Protein AF-A0A7W0P9V5-F1 (afdb_monomer)

Radius of gyration: 18.58 Å; Cα contacts (8 Å, |Δi|>4): 378; chains: 1; bounding box: 34×61×62 Å

Nearest PDB structures (foldseek):
  2wwp-assembly2_B  TM=2.820E-01  e=1.906E+00  Homo sapiens
  1l6m-assembly2_B  TM=2.363E-01  e=1.642E+00  Homo sapiens
  1s9c-assembly1_B  TM=2.152E-01  e=3.822E+00  Homo sapiens

Mean predicted aligned error: 10.13 Å

Foldseek 3Di:
DDDDDDDDDPPPPPAFWKKWKKFWDQDPNFIKIKTKIKTQDPVRWIWMWMWIDGPVVRDTDIWIWGDWDFADDDDDDDPFPGWIWTWTGQDVDGQKIWTKIKGAQDDDDPGFAIWMWDIDTHHDPDDSVQWHDDPQFIAGPVDRVDGPTGIDGGPDMGMDGGD

Sequence (163 aa):
MTVAGLMASVATGASNPFAGGHGNLISGGELRTFSFNTVRHADGTVSGHVQVKNRALGVHAHIEVDCLKFGGGQSSHSWRDNHEVVEPGTHRTPGRISVFGVEDNGEGKGSSADRITTIPDYAPPKSCNEFTFVGDTLRQLANPSVVVRALTPITAGNIQVRP

pLDDT: mean 73.45, std 19.52, range [19.34, 94.81]

Structure (mmCIF, N/CA/C/O backbone):
data_AF-A0A7W0P9V5-F1
#
_entry.id   AF-A0A7W0P9V5-F1
#
loop_
_atom_site.group_PDB
_atom_site.id
_atom_site.type_symbol
_atom_site.label_atom_id
_atom_site.label_alt_id
_atom_site.label_comp_id
_atom_site.label_asym_id
_atom_site.label_entity_id
_atom_site.label_seq_id
_atom_site.pdbx_PDB_ins_code
_atom_site.Cartn_x
_atom_site.Cartn_y
_atom_site.Cartn_z
_atom_site.occupancy
_atom_site.B_iso_or_equiv
_atom_site.auth_seq_id
_atom_site.auth_comp_id
_atom_site.auth_asym_id
_atom_site.auth_atom_id
_atom_site.pdbx_PDB_model_num
ATOM 1 N N . MET A 1 1 ? 13.574 41.256 44.100 1.00 40.12 1 MET A N 1
ATOM 2 C CA . MET A 1 1 ? 13.590 39.800 43.849 1.00 40.12 1 MET A CA 1
ATOM 3 C C . MET A 1 1 ? 12.659 39.540 42.682 1.00 40.12 1 MET A C 1
ATOM 5 O O . MET A 1 1 ? 11.456 39.670 42.853 1.00 40.12 1 MET A O 1
ATOM 9 N N . THR A 1 2 ? 13.202 39.278 41.497 1.00 41.56 2 THR A N 1
ATOM 10 C CA . THR A 1 2 ? 12.412 39.079 40.275 1.00 41.56 2 THR A CA 1
ATOM 11 C C . THR A 1 2 ? 12.692 37.662 39.797 1.00 41.56 2 THR A C 1
ATOM 13 O O . THR A 1 2 ? 13.820 37.353 39.423 1.00 41.56 2 THR A O 1
ATOM 16 N N . VAL A 1 3 ? 11.700 36.780 39.904 1.00 44.97 3 VAL A N 1
ATOM 17 C CA . VAL A 1 3 ? 11.798 35.389 39.450 1.00 44.97 3 VAL A CA 1
ATOM 18 C C . VAL A 1 3 ? 11.452 35.373 37.963 1.00 44.97 3 VAL A C 1
ATOM 20 O O . VAL A 1 3 ? 10.306 35.612 37.593 1.00 44.97 3 VAL A O 1
ATOM 23 N N . ALA A 1 4 ? 12.449 35.146 37.108 1.00 49.56 4 ALA A N 1
ATOM 24 C CA . ALA A 1 4 ? 12.247 34.921 35.681 1.00 49.56 4 ALA A CA 1
ATOM 25 C C . ALA A 1 4 ? 11.817 33.460 35.465 1.00 49.56 4 ALA A C 1
ATOM 27 O O . ALA A 1 4 ? 12.585 32.537 35.732 1.00 49.56 4 ALA A O 1
ATOM 28 N N . GLY A 1 5 ? 10.574 33.251 35.027 1.00 49.62 5 GLY A N 1
ATOM 29 C CA . GLY A 1 5 ? 10.057 31.932 34.664 1.00 49.62 5 GLY A CA 1
ATOM 30 C C . GLY A 1 5 ? 10.647 31.460 33.336 1.00 49.62 5 GLY A C 1
ATOM 31 O O . GLY A 1 5 ? 10.519 32.148 32.324 1.00 49.62 5 GLY A O 1
ATOM 32 N N . LEU A 1 6 ? 11.285 30.288 33.335 1.00 51.75 6 LEU A N 1
ATOM 33 C CA . LEU A 1 6 ? 11.661 29.596 32.106 1.00 51.75 6 LEU A CA 1
ATOM 34 C C . LEU A 1 6 ? 10.389 29.097 31.409 1.00 51.75 6 LEU A C 1
ATOM 36 O O . LEU A 1 6 ? 9.708 28.205 31.910 1.00 51.75 6 LEU A O 1
ATOM 40 N N . MET A 1 7 ? 10.090 29.652 30.236 1.00 49.09 7 MET A N 1
ATOM 41 C CA . MET A 1 7 ? 9.136 29.062 29.300 1.00 49.09 7 MET A CA 1
ATOM 42 C C . MET A 1 7 ? 9.801 27.838 28.660 1.00 49.09 7 MET A C 1
ATOM 44 O O . MET A 1 7 ? 10.734 27.975 27.870 1.00 49.09 7 MET A O 1
ATOM 48 N N . ALA A 1 8 ? 9.355 26.637 29.025 1.00 49.28 8 ALA A N 1
ATOM 49 C CA . ALA A 1 8 ? 9.748 25.414 28.338 1.00 49.28 8 ALA A CA 1
ATOM 50 C C . ALA A 1 8 ? 9.006 25.337 26.996 1.00 49.28 8 ALA A C 1
ATOM 52 O O . ALA A 1 8 ? 7.819 25.017 26.946 1.00 49.28 8 ALA A O 1
ATOM 53 N N . SER A 1 9 ? 9.700 25.646 25.902 1.00 50.91 9 SER A N 1
ATOM 54 C CA . SER A 1 9 ? 9.207 25.382 24.551 1.00 50.91 9 SER A CA 1
ATOM 55 C C . SER A 1 9 ? 9.169 23.870 24.331 1.00 50.91 9 SER A C 1
ATOM 57 O O . SER A 1 9 ? 10.213 23.231 24.205 1.00 50.91 9 SER A O 1
ATOM 59 N N . VAL A 1 10 ? 7.974 23.279 24.294 1.00 47.19 10 VAL A N 1
ATOM 60 C CA . VAL A 1 10 ? 7.793 21.903 23.819 1.00 47.19 10 VAL A CA 1
ATOM 61 C C . VAL A 1 10 ? 8.131 21.865 22.330 1.00 47.19 10 VAL A C 1
ATOM 63 O O . VAL A 1 10 ? 7.364 22.322 21.488 1.00 47.19 10 VAL A O 1
ATOM 66 N N . ALA A 1 11 ? 9.320 21.368 21.995 1.00 45.19 11 ALA A N 1
ATOM 67 C CA . ALA A 1 11 ? 9.672 21.077 20.615 1.00 45.19 11 ALA A CA 1
ATOM 68 C C . ALA A 1 11 ? 8.754 19.951 20.121 1.00 45.19 11 ALA A C 1
ATOM 70 O O . ALA A 1 11 ? 8.879 18.802 20.542 1.00 45.19 11 ALA A O 1
ATOM 71 N N . THR A 1 12 ? 7.816 20.273 19.234 1.00 46.53 12 THR A N 1
ATOM 72 C CA . THR A 1 12 ? 7.144 19.270 18.409 1.00 46.53 12 THR A CA 1
ATOM 73 C C . THR A 1 12 ? 8.200 18.696 17.473 1.00 46.53 12 THR A C 1
ATOM 75 O O . THR A 1 12 ? 8.533 19.313 16.462 1.00 46.53 12 THR A O 1
ATOM 78 N N . GLY A 1 13 ? 8.796 17.559 17.836 1.00 45.56 13 GLY A N 1
ATOM 79 C CA . GLY A 1 13 ? 9.653 16.816 16.920 1.00 45.56 13 GLY A CA 1
ATOM 80 C C . GLY A 1 13 ? 8.825 16.456 15.692 1.00 45.56 13 GLY A C 1
ATOM 81 O O . GLY A 1 13 ? 7.895 15.660 15.803 1.00 45.56 13 GLY A O 1
ATOM 82 N N . ALA A 1 14 ? 9.108 17.085 14.551 1.00 59.06 14 ALA A N 1
ATOM 83 C CA . ALA A 1 14 ? 8.492 16.705 13.290 1.00 59.06 14 ALA A CA 1
ATOM 84 C C . ALA A 1 14 ? 8.899 15.255 13.004 1.00 59.06 14 ALA A C 1
ATOM 86 O O . ALA A 1 14 ? 10.075 14.964 12.789 1.00 59.06 14 ALA A O 1
ATOM 87 N N . SER A 1 15 ? 7.942 14.335 13.093 1.00 74.81 15 SER A N 1
ATOM 88 C CA . SER A 1 15 ? 8.155 12.950 12.695 1.00 74.81 15 SER A CA 1
ATOM 89 C C . SER A 1 15 ? 8.196 12.876 11.176 1.00 74.81 15 SER A C 1
ATOM 91 O O . SER A 1 15 ? 7.371 13.498 10.509 1.00 74.81 15 SER A O 1
ATOM 93 N N . ASN A 1 16 ? 9.138 12.101 10.646 1.00 85.94 16 ASN A N 1
ATOM 94 C CA . ASN A 1 16 ? 9.211 11.792 9.224 1.00 85.94 16 ASN A CA 1
ATOM 95 C C . ASN A 1 16 ? 7.877 11.222 8.710 1.00 85.94 16 ASN A C 1
ATOM 97 O O . ASN A 1 16 ? 7.253 10.439 9.439 1.00 85.94 16 ASN A O 1
ATOM 101 N N . PRO A 1 17 ? 7.466 11.551 7.470 1.00 88.12 17 PRO A N 1
ATOM 102 C CA . PRO A 1 17 ? 6.290 10.945 6.873 1.00 88.12 17 PRO A CA 1
ATOM 103 C C . PRO A 1 17 ? 6.430 9.423 6.834 1.00 88.12 17 PRO A C 1
ATOM 105 O O . PRO A 1 17 ? 7.484 8.892 6.476 1.00 88.12 17 PRO A O 1
ATOM 108 N N . PHE A 1 18 ? 5.371 8.722 7.207 1.00 87.25 18 PHE A N 1
ATOM 109 C CA . PHE A 1 18 ? 5.364 7.282 7.417 1.00 87.25 18 PHE A CA 1
ATOM 110 C C . PHE A 1 18 ? 4.029 6.681 6.994 1.00 87.25 18 PHE A C 1
ATOM 112 O O . PHE A 1 18 ? 2.968 7.285 7.179 1.00 87.25 18 PHE A O 1
ATOM 119 N N . ALA A 1 19 ? 4.082 5.445 6.520 1.00 88.06 19 ALA A N 1
ATOM 120 C CA . ALA A 1 19 ? 2.918 4.593 6.459 1.00 88.06 19 ALA A CA 1
ATOM 121 C C . ALA A 1 19 ? 3.287 3.157 6.823 1.00 88.06 19 ALA A C 1
ATOM 123 O O . ALA A 1 19 ? 4.365 2.652 6.522 1.00 88.06 19 ALA A O 1
ATOM 124 N N . GLY A 1 20 ? 2.394 2.472 7.515 1.00 90.25 20 GLY A N 1
ATOM 125 C CA . GLY A 1 20 ? 2.658 1.103 7.911 1.00 90.25 20 GLY A CA 1
ATOM 126 C C . GLY A 1 20 ? 1.446 0.451 8.519 1.00 90.25 20 GLY A C 1
ATOM 127 O O . GLY A 1 20 ? 0.514 1.107 8.976 1.00 90.25 20 GLY A O 1
ATOM 128 N N . GLY A 1 21 ? 1.453 -0.869 8.525 1.00 91.44 21 GLY A N 1
ATOM 129 C CA . GLY A 1 21 ? 0.315 -1.617 9.008 1.00 91.44 21 GLY A CA 1
ATOM 130 C C . GLY A 1 21 ? 0.389 -3.077 8.647 1.00 91.44 21 GLY A C 1
ATOM 131 O O . GLY A 1 21 ? 1.339 -3.567 8.034 1.00 91.44 21 GLY A O 1
ATOM 132 N N . HIS A 1 22 ? -0.652 -3.784 9.034 1.00 94.81 22 HIS A N 1
ATOM 133 C CA . HIS A 1 22 ? -0.838 -5.172 8.676 1.00 94.81 22 HIS A CA 1
ATOM 134 C C . HIS A 1 22 ? -2.319 -5.459 8.551 1.00 94.81 22 HIS A C 1
ATOM 136 O O . HIS A 1 22 ? -3.147 -4.806 9.183 1.00 94.81 22 HIS A O 1
ATOM 142 N N . GLY A 1 23 ? -2.657 -6.465 7.759 1.00 93.81 23 GLY A N 1
ATOM 143 C CA . GLY A 1 23 ? -4.043 -6.856 7.661 1.00 93.81 23 GLY A CA 1
ATOM 144 C C . GLY A 1 23 ? -4.302 -8.129 6.893 1.00 93.81 23 GLY A C 1
ATOM 145 O O . GLY A 1 23 ? -3.432 -8.719 6.244 1.00 93.81 23 GLY A O 1
ATOM 146 N N . ASN A 1 24 ? -5.558 -8.529 6.995 1.00 94.62 24 ASN A N 1
ATOM 147 C CA . ASN A 1 24 ? -6.155 -9.661 6.323 1.00 94.62 24 ASN A CA 1
ATOM 148 C C . ASN A 1 24 ? -7.079 -9.129 5.232 1.00 94.62 24 ASN A C 1
ATOM 150 O O . ASN A 1 24 ? -7.904 -8.264 5.502 1.00 94.62 24 ASN A O 1
ATOM 154 N N . LEU A 1 25 ? -6.997 -9.676 4.025 1.00 90.56 25 LEU A N 1
ATOM 155 C CA . LEU A 1 25 ? -7.998 -9.450 2.9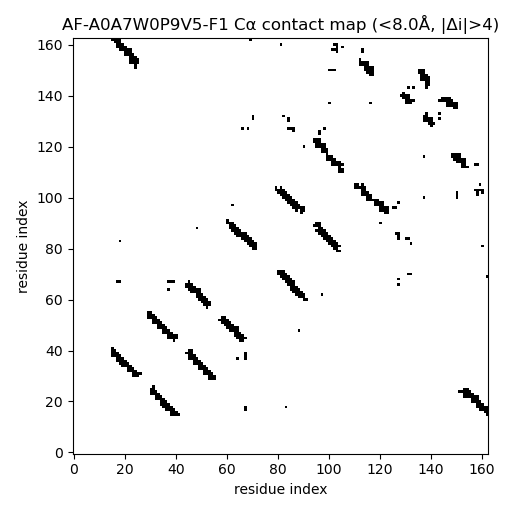88 1.00 90.56 25 LEU A CA 1
ATOM 156 C C . LEU A 1 25 ? -8.517 -10.785 2.457 1.00 90.56 25 LEU A C 1
ATOM 158 O O . LEU A 1 25 ? -7.762 -11.754 2.336 1.00 90.56 25 LEU A O 1
ATOM 162 N N . ILE A 1 26 ? -9.798 -10.817 2.101 1.00 89.12 26 ILE A N 1
ATOM 163 C CA . ILE A 1 26 ? -10.390 -11.920 1.346 1.00 89.12 26 ILE A CA 1
ATOM 164 C C . ILE A 1 26 ? -10.422 -11.514 -0.119 1.00 89.12 26 ILE A C 1
ATOM 166 O O . ILE A 1 26 ? -10.993 -10.488 -0.479 1.00 89.12 26 ILE A O 1
ATOM 170 N N . SER A 1 27 ? -9.807 -12.310 -0.988 1.00 83.81 27 SER A N 1
ATOM 171 C CA . SER A 1 27 ? -9.819 -12.030 -2.421 1.00 83.81 27 SER A CA 1
ATOM 172 C C . SER A 1 27 ? -9.883 -13.321 -3.221 1.00 83.81 27 SER A C 1
ATOM 174 O O . SER A 1 27 ? -9.052 -14.213 -3.057 1.00 83.81 27 SER A O 1
ATOM 176 N N . GLY A 1 28 ? -10.904 -13.423 -4.077 1.00 82.88 28 GLY A N 1
ATOM 177 C CA . GLY A 1 28 ? -11.249 -14.674 -4.757 1.00 82.88 28 GLY A CA 1
ATOM 178 C C . GLY A 1 28 ? -11.698 -15.779 -3.794 1.00 82.88 28 GLY A C 1
ATOM 179 O O . GLY A 1 28 ? -11.448 -16.941 -4.071 1.00 82.88 28 GLY A O 1
ATOM 180 N N . GLY A 1 29 ? -12.289 -15.417 -2.648 1.00 85.75 29 GLY A N 1
ATOM 181 C CA . GLY A 1 29 ? -12.684 -16.359 -1.591 1.00 85.75 29 GLY A CA 1
ATOM 182 C C . GLY A 1 29 ? -11.556 -16.768 -0.637 1.00 85.75 29 GLY A C 1
ATOM 183 O O . GLY A 1 29 ? -11.820 -17.428 0.359 1.00 85.75 29 GLY A O 1
ATOM 184 N N . GLU A 1 30 ? -10.322 -16.330 -0.892 1.00 88.06 30 GLU A N 1
ATOM 185 C CA . GLU A 1 30 ? -9.139 -16.811 -0.179 1.00 88.06 30 GLU A CA 1
ATOM 186 C C . GLU A 1 30 ? -8.518 -15.751 0.731 1.00 88.06 30 GLU A C 1
ATOM 188 O O . GLU A 1 30 ? -8.412 -14.575 0.364 1.00 88.06 30 GLU A O 1
ATOM 193 N N . LEU A 1 31 ? -8.048 -16.191 1.903 1.00 89.62 31 LEU A N 1
ATOM 194 C CA . LEU A 1 31 ? -7.378 -15.338 2.881 1.00 89.62 31 LEU A CA 1
ATOM 195 C C . LEU A 1 31 ? -5.954 -14.993 2.440 1.00 89.62 31 LEU A C 1
ATOM 197 O O . LEU A 1 31 ? -5.087 -15.861 2.284 1.00 89.62 31 LEU A O 1
ATOM 201 N N . ARG A 1 32 ? -5.674 -13.694 2.366 1.00 90.56 32 ARG A N 1
ATOM 202 C CA . ARG A 1 32 ? -4.330 -13.147 2.177 1.00 90.56 32 ARG A CA 1
ATOM 203 C C . ARG A 1 32 ? -3.983 -12.247 3.344 1.00 90.56 32 ARG A C 1
ATOM 205 O O . ARG A 1 32 ? -4.829 -11.520 3.848 1.00 90.56 32 ARG A O 1
ATOM 212 N N . THR A 1 33 ? -2.732 -12.317 3.771 1.00 93.38 33 THR A N 1
ATOM 213 C CA . THR A 1 33 ? -2.200 -11.465 4.839 1.00 93.38 33 THR A CA 1
ATOM 214 C C . THR A 1 33 ? -1.101 -10.597 4.272 1.00 93.38 33 THR A C 1
ATOM 216 O O . THR A 1 33 ? -0.273 -11.102 3.506 1.00 93.38 33 THR A O 1
ATOM 219 N N . PHE A 1 34 ? -1.051 -9.345 4.692 1.00 91.62 34 PHE A N 1
ATOM 220 C CA . PHE A 1 34 ? 0.039 -8.441 4.371 1.00 91.62 34 PHE A CA 1
ATOM 221 C C . PHE A 1 34 ? 0.535 -7.723 5.625 1.00 91.62 34 PHE A C 1
ATOM 223 O O . PHE A 1 34 ? -0.186 -7.601 6.615 1.00 91.62 34 PHE A O 1
ATOM 230 N N . SER A 1 35 ? 1.770 -7.247 5.566 1.00 93.62 35 SER A N 1
ATOM 231 C CA . SER A 1 35 ? 2.328 -6.303 6.532 1.00 93.62 35 SER A CA 1
ATOM 232 C C . SER A 1 35 ? 3.333 -5.422 5.823 1.00 93.62 35 SER A C 1
ATOM 234 O O . SER A 1 35 ? 4.115 -5.940 5.028 1.00 93.62 35 SER A O 1
ATOM 236 N N . PHE A 1 36 ? 3.350 -4.134 6.114 1.00 91.31 36 PHE A N 1
ATOM 237 C CA . PHE A 1 36 ? 4.273 -3.201 5.492 1.00 91.31 36 PHE A CA 1
ATOM 238 C C . PHE A 1 36 ? 4.686 -2.100 6.463 1.00 91.31 36 PHE A C 1
ATOM 240 O O . PHE A 1 36 ? 4.018 -1.847 7.468 1.00 91.31 36 PHE A O 1
ATOM 247 N N . ASN A 1 37 ? 5.805 -1.467 6.149 1.00 90.81 37 ASN A N 1
ATOM 248 C CA . ASN A 1 37 ? 6.329 -0.307 6.847 1.00 90.81 37 ASN A CA 1
ATOM 249 C C . ASN A 1 37 ? 7.143 0.507 5.843 1.00 90.81 37 ASN A C 1
ATOM 251 O O . ASN A 1 37 ? 8.009 -0.061 5.178 1.00 90.81 37 ASN A O 1
ATOM 255 N N . THR A 1 38 ? 6.863 1.800 5.738 1.00 86.06 38 THR A N 1
ATOM 256 C CA . THR A 1 38 ? 7.508 2.755 4.843 1.00 86.06 38 THR A CA 1
ATOM 257 C C . THR A 1 38 ? 7.742 4.061 5.590 1.00 86.06 38 THR A C 1
ATOM 259 O O . THR A 1 38 ? 6.899 4.544 6.347 1.00 86.06 38 THR A O 1
ATOM 262 N N . VAL A 1 39 ? 8.917 4.652 5.394 1.00 89.06 39 VAL A N 1
ATOM 263 C CA . VAL A 1 39 ? 9.259 5.961 5.950 1.00 89.06 39 VAL A CA 1
ATOM 264 C C . VAL A 1 39 ? 9.989 6.781 4.900 1.00 89.06 39 VAL A C 1
ATOM 266 O O . VAL A 1 39 ? 10.860 6.268 4.195 1.00 89.06 39 VAL A O 1
ATOM 269 N N . ARG A 1 40 ? 9.633 8.061 4.800 1.00 84.75 40 ARG A N 1
ATOM 270 C CA . ARG A 1 40 ? 10.382 9.048 4.027 1.00 84.75 40 ARG A CA 1
ATOM 271 C C . ARG A 1 40 ? 11.362 9.766 4.942 1.00 84.75 40 ARG A C 1
ATOM 273 O O . ARG A 1 40 ? 10.961 10.386 5.920 1.00 84.75 40 ARG A O 1
ATOM 280 N N . HIS A 1 41 ? 12.640 9.708 4.613 1.00 88.31 41 HIS A N 1
ATOM 281 C CA . HIS A 1 41 ? 13.706 10.379 5.345 1.00 88.31 41 HIS A CA 1
ATOM 282 C C . HIS A 1 41 ? 13.763 11.873 5.020 1.00 88.31 41 HIS A C 1
ATOM 284 O O . HIS A 1 41 ? 13.200 12.347 4.032 1.00 88.31 41 HIS A O 1
ATOM 290 N N . ALA A 1 42 ? 14.473 12.628 5.858 1.00 89.38 42 ALA A N 1
ATOM 291 C CA . ALA A 1 42 ? 14.607 14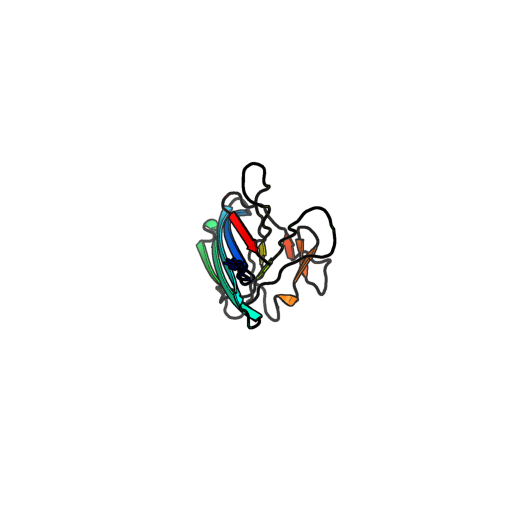.078 5.711 1.00 89.38 42 ALA A CA 1
ATOM 292 C C . ALA A 1 42 ? 15.318 14.500 4.409 1.00 89.38 42 ALA A C 1
ATOM 294 O O . ALA A 1 42 ? 15.104 15.608 3.925 1.00 89.38 42 ALA A O 1
ATOM 295 N N . ASP A 1 43 ? 16.140 13.619 3.833 1.00 86.56 43 ASP A N 1
ATOM 296 C CA . ASP A 1 43 ? 16.804 13.816 2.538 1.00 86.56 43 ASP A CA 1
ATOM 297 C C . ASP A 1 43 ? 15.889 13.523 1.331 1.00 86.56 43 ASP A C 1
ATOM 299 O O . ASP A 1 43 ? 16.308 13.659 0.183 1.00 86.56 43 ASP A O 1
ATOM 303 N N . GLY A 1 44 ? 14.634 13.136 1.582 1.00 81.19 44 GLY A N 1
ATOM 304 C CA . GLY A 1 44 ? 13.642 12.797 0.568 1.00 81.19 44 GLY A CA 1
ATOM 305 C C . GLY A 1 44 ? 13.688 11.343 0.097 1.00 81.19 44 GLY A C 1
ATOM 306 O O . GLY A 1 44 ? 12.790 10.940 -0.645 1.00 81.19 44 GLY A O 1
ATOM 307 N N . THR A 1 45 ? 14.671 10.547 0.530 1.00 83.56 45 THR A N 1
ATOM 308 C CA . THR A 1 45 ? 14.710 9.110 0.233 1.00 83.56 45 THR A CA 1
ATOM 309 C C . THR A 1 45 ? 13.606 8.373 0.984 1.00 83.56 45 THR A C 1
ATOM 311 O O . THR A 1 45 ? 13.126 8.821 2.026 1.00 83.56 45 THR A O 1
ATOM 314 N N . VAL A 1 46 ? 13.178 7.231 0.454 1.00 81.75 46 VAL A N 1
ATOM 315 C CA . VAL A 1 46 ? 12.198 6.360 1.106 1.00 81.75 46 VAL A CA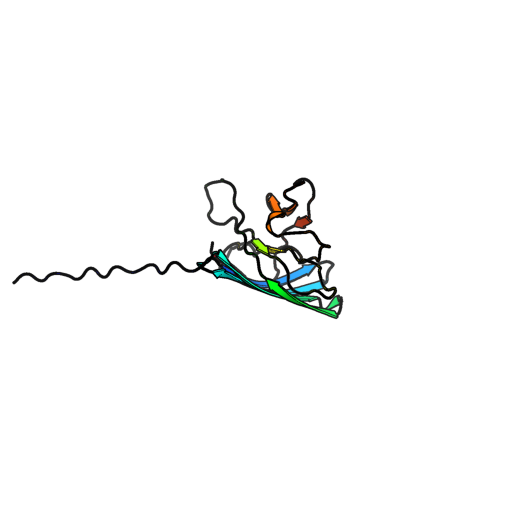 1
ATOM 316 C C . VAL A 1 46 ? 12.833 5.001 1.327 1.00 81.75 46 VAL A C 1
ATOM 318 O O . VAL A 1 46 ? 13.551 4.495 0.469 1.00 81.75 46 VAL A O 1
ATOM 321 N N . SER A 1 47 ? 12.558 4.417 2.487 1.00 83.12 47 SER A N 1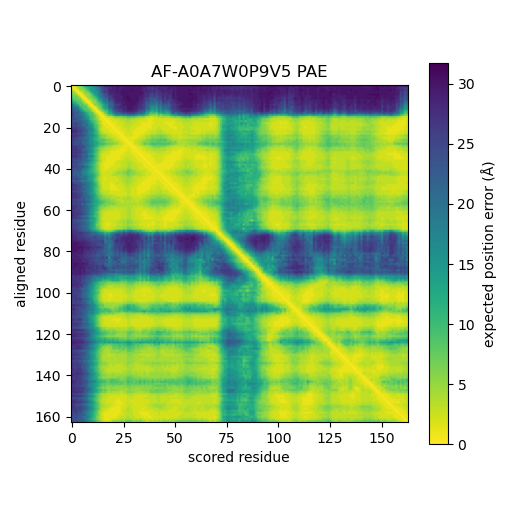
ATOM 322 C CA . SER A 1 47 ? 12.901 3.031 2.776 1.00 83.12 47 SER A CA 1
ATOM 323 C C . SER A 1 47 ? 11.721 2.327 3.417 1.00 83.12 47 SER A C 1
ATOM 325 O O . SER A 1 47 ? 11.043 2.899 4.276 1.00 83.12 47 SER A O 1
ATOM 327 N N . GLY A 1 48 ? 11.529 1.065 3.073 1.00 83.94 48 GLY A N 1
ATOM 328 C CA . GLY A 1 48 ? 10.487 0.249 3.654 1.00 83.94 48 GLY A CA 1
ATOM 329 C C . GLY A 1 48 ? 10.462 -1.145 3.064 1.00 83.94 48 GLY A C 1
ATOM 330 O O . GLY A 1 48 ? 11.297 -1.500 2.244 1.00 83.94 48 GLY A O 1
ATOM 331 N N . HIS A 1 49 ? 9.478 -1.928 3.473 1.00 82.38 49 HIS A N 1
ATOM 332 C CA . HIS A 1 49 ? 9.210 -3.228 2.878 1.00 82.38 49 HIS A CA 1
ATOM 333 C C . HIS A 1 49 ? 7.738 -3.593 3.046 1.00 82.38 49 HIS A C 1
ATOM 335 O O . HIS A 1 49 ? 7.070 -3.154 3.984 1.00 82.38 49 HIS A O 1
ATOM 341 N N . VAL A 1 50 ? 7.246 -4.468 2.176 1.00 83.06 50 VAL A N 1
ATOM 342 C CA . VAL A 1 50 ? 5.970 -5.161 2.309 1.00 83.06 50 VAL A CA 1
ATOM 343 C C . VAL A 1 50 ? 6.185 -6.666 2.242 1.00 83.06 50 VAL A C 1
ATOM 345 O O . VAL A 1 50 ? 6.974 -7.194 1.458 1.00 83.06 50 VAL A O 1
ATOM 348 N N . GLN A 1 51 ? 5.450 -7.378 3.083 1.00 87.06 51 GLN 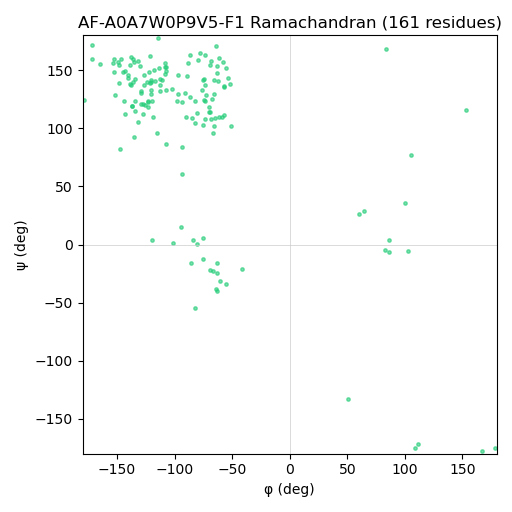A N 1
ATOM 349 C CA . GLN A 1 51 ? 5.331 -8.821 3.049 1.00 87.06 51 GLN A CA 1
ATOM 350 C C . GLN A 1 51 ? 3.916 -9.200 2.654 1.00 87.06 51 GLN A C 1
ATOM 352 O O . GLN A 1 51 ? 2.951 -8.650 3.182 1.00 87.06 51 GLN A O 1
ATOM 357 N N . VAL A 1 52 ? 3.793 -10.189 1.775 1.00 84.31 52 VAL A N 1
ATOM 358 C CA . VAL A 1 52 ? 2.506 -10.734 1.336 1.00 84.31 52 VAL A CA 1
ATOM 359 C C . VAL A 1 52 ? 2.539 -12.242 1.467 1.00 84.31 52 VAL A C 1
ATOM 361 O O . VAL A 1 52 ? 3.475 -12.894 1.007 1.00 84.31 52 VAL A O 1
ATOM 364 N N . LYS A 1 53 ? 1.493 -12.813 2.063 1.00 86.50 53 LYS A N 1
ATOM 365 C CA . LYS A 1 53 ? 1.282 -14.263 2.087 1.00 86.50 53 LYS A CA 1
ATOM 366 C C . LYS A 1 53 ? -0.075 -14.580 1.484 1.00 86.50 53 LYS A C 1
ATOM 368 O O . LYS A 1 53 ? -1.114 -14.178 2.011 1.00 86.50 53 LYS A O 1
ATOM 373 N N . ASN A 1 54 ? -0.052 -15.326 0.389 1.00 83.88 54 ASN A N 1
ATOM 374 C CA . ASN A 1 54 ? -1.225 -15.869 -0.272 1.00 83.88 54 ASN A CA 1
ATOM 375 C C . ASN A 1 54 ? -1.165 -17.395 -0.173 1.00 83.88 54 ASN A C 1
ATOM 377 O O . ASN A 1 54 ? -0.502 -18.060 -0.970 1.00 83.88 54 ASN A O 1
ATOM 381 N N . ARG A 1 55 ? -1.851 -17.929 0.842 1.00 82.56 55 ARG A N 1
ATOM 382 C CA . ARG A 1 55 ? -1.808 -19.352 1.209 1.00 82.56 55 ARG A CA 1
ATOM 383 C C . ARG A 1 55 ? -2.376 -20.241 0.106 1.00 82.56 55 ARG A C 1
ATOM 385 O O . ARG A 1 55 ? -1.786 -21.272 -0.186 1.00 82.56 55 ARG A O 1
ATOM 392 N N . ALA A 1 56 ? -3.441 -19.793 -0.559 1.00 78.31 56 ALA A N 1
ATOM 393 C CA . ALA A 1 56 ? -4.093 -20.530 -1.640 1.00 78.31 56 ALA A CA 1
ATOM 394 C C . ALA A 1 56 ? -3.172 -20.800 -2.840 1.00 78.31 56 ALA A C 1
ATOM 396 O O . ALA A 1 56 ? -3.303 -21.821 -3.505 1.00 78.31 56 ALA A O 1
ATOM 397 N N . LEU A 1 57 ? -2.222 -19.897 -3.109 1.00 77.81 57 LEU A N 1
ATOM 398 C CA . LEU A 1 57 ? -1.243 -20.052 -4.191 1.00 77.81 57 LEU A CA 1
ATOM 399 C C . LEU A 1 57 ? 0.137 -20.520 -3.697 1.00 77.81 57 LEU A C 1
ATOM 401 O O . LEU A 1 57 ? 1.067 -20.597 -4.498 1.00 77.81 57 LEU A O 1
ATOM 405 N N . GLY A 1 58 ? 0.308 -20.767 -2.392 1.00 75.88 58 GLY A N 1
ATOM 406 C CA . GLY A 1 58 ? 1.617 -21.046 -1.791 1.00 75.88 58 GLY A CA 1
ATOM 407 C C . GLY A 1 58 ? 2.630 -19.906 -1.967 1.00 75.88 58 GLY A C 1
ATOM 408 O O . GLY A 1 58 ? 3.834 -20.148 -2.020 1.00 75.88 58 GLY A O 1
ATOM 409 N N . VAL A 1 59 ? 2.163 -18.661 -2.114 1.00 78.44 59 VAL A N 1
ATOM 410 C CA . VAL A 1 59 ? 3.019 -17.504 -2.412 1.00 78.44 59 VAL A CA 1
ATOM 411 C C . VAL A 1 59 ? 3.369 -16.749 -1.137 1.00 78.44 59 VAL A C 1
ATOM 413 O O . VAL A 1 59 ? 2.490 -16.338 -0.377 1.00 78.44 59 VAL A O 1
ATOM 416 N N . HIS A 1 60 ? 4.665 -16.500 -0.972 1.00 82.38 60 HIS A N 1
ATOM 417 C CA . HIS A 1 60 ? 5.244 -15.623 0.034 1.00 82.38 60 HIS A CA 1
ATOM 418 C C . HIS A 1 60 ? 6.154 -14.627 -0.683 1.00 82.38 60 HIS A C 1
ATOM 420 O O . HIS A 1 60 ? 7.078 -15.038 -1.381 1.00 82.38 60 HIS A O 1
ATOM 426 N N . ALA A 1 61 ? 5.870 -13.336 -0.546 1.00 76.62 61 ALA A N 1
ATOM 427 C CA . ALA A 1 61 ? 6.664 -12.271 -1.144 1.00 76.62 61 ALA A CA 1
ATOM 428 C C . ALA A 1 61 ? 7.186 -11.340 -0.051 1.00 76.62 61 ALA A C 1
ATOM 430 O O . ALA A 1 61 ? 6.451 -11.011 0.881 1.00 76.62 61 ALA A O 1
ATOM 431 N N . HIS A 1 62 ? 8.440 -10.928 -0.197 1.00 80.94 62 HIS A N 1
ATOM 432 C CA . HIS A 1 62 ? 9.065 -9.840 0.541 1.00 80.94 62 HIS A CA 1
ATOM 433 C C . HIS A 1 62 ? 9.565 -8.844 -0.500 1.00 80.94 62 HIS A C 1
ATOM 435 O O . HIS A 1 62 ? 10.254 -9.240 -1.437 1.00 80.94 62 HIS A O 1
ATOM 441 N N . ILE A 1 63 ? 9.131 -7.598 -0.389 1.00 76.62 63 ILE A N 1
ATOM 442 C CA . ILE A 1 63 ? 9.271 -6.586 -1.428 1.00 76.62 63 ILE A CA 1
ATOM 443 C C . ILE A 1 63 ? 9.763 -5.318 -0.724 1.00 76.62 63 ILE A C 1
ATOM 445 O O . ILE A 1 63 ? 9.044 -4.782 0.110 1.00 76.62 63 ILE A O 1
ATOM 449 N N . GLU A 1 64 ? 10.978 -4.872 -1.026 1.00 78.62 64 GLU A N 1
ATOM 450 C CA . GLU A 1 64 ? 11.488 -3.546 -0.669 1.00 78.62 64 GLU A CA 1
ATOM 451 C C . GLU A 1 64 ? 10.584 -2.422 -1.172 1.00 78.62 64 GLU A C 1
ATOM 453 O O . GLU A 1 64 ? 9.891 -2.568 -2.175 1.00 78.62 64 GLU A O 1
ATOM 458 N N . VAL A 1 65 ? 10.612 -1.304 -0.457 1.00 78.44 65 VAL A N 1
ATOM 459 C CA . VAL A 1 65 ? 9.864 -0.096 -0.782 1.00 78.44 65 VAL A CA 1
ATOM 460 C C . VAL A 1 65 ? 10.797 1.095 -0.848 1.00 78.44 65 VAL A C 1
ATOM 462 O O . VAL A 1 65 ? 11.407 1.472 0.152 1.00 78.44 65 VAL A O 1
ATOM 465 N N . ASP A 1 66 ? 10.838 1.725 -2.014 1.00 77.62 66 ASP A N 1
ATOM 466 C CA . ASP A 1 66 ? 11.673 2.887 -2.326 1.00 77.62 66 ASP A CA 1
ATOM 467 C C . ASP A 1 66 ? 10.858 4.130 -2.736 1.00 77.62 66 ASP A C 1
ATOM 469 O O . ASP A 1 66 ? 11.424 5.181 -3.042 1.00 77.62 66 ASP A O 1
ATOM 473 N N . CYS A 1 67 ? 9.524 4.047 -2.686 1.00 81.69 67 CYS A N 1
ATOM 474 C CA . CYS A 1 67 ? 8.621 5.177 -2.882 1.00 81.69 67 CYS A CA 1
ATOM 475 C C . CYS A 1 67 ? 7.494 5.185 -1.852 1.00 81.69 67 CYS A C 1
ATOM 477 O O . CYS A 1 67 ? 6.902 4.154 -1.546 1.00 81.69 67 CYS A O 1
ATOM 479 N N . LEU A 1 68 ? 7.175 6.385 -1.375 1.00 82.12 68 LEU A N 1
ATOM 480 C CA . LEU A 1 68 ? 6.041 6.689 -0.514 1.00 82.12 68 LEU A CA 1
ATOM 481 C C . LEU A 1 68 ? 5.422 7.973 -1.052 1.00 82.12 68 LEU A C 1
ATOM 483 O O . LEU A 1 68 ? 6.093 9.006 -1.085 1.00 82.12 68 LEU A O 1
ATOM 487 N N . LYS A 1 69 ? 4.162 7.930 -1.477 1.00 83.50 69 LYS A N 1
ATOM 488 C CA . LYS A 1 69 ? 3.412 9.094 -1.968 1.00 83.50 69 LYS A CA 1
ATOM 489 C C . LYS A 1 69 ? 2.074 9.171 -1.252 1.00 83.50 69 LYS A C 1
ATOM 491 O O . LYS A 1 69 ? 1.344 8.192 -1.257 1.00 83.50 69 LYS A O 1
ATOM 496 N N . PHE A 1 70 ? 1.739 10.345 -0.727 1.00 79.56 70 PHE A N 1
ATOM 497 C CA . PHE A 1 70 ? 0.416 10.626 -0.173 1.00 79.56 70 PHE A CA 1
ATOM 498 C C . PHE A 1 70 ? -0.493 11.202 -1.267 1.00 79.56 70 PHE A C 1
ATOM 500 O O . PHE A 1 70 ? -0.093 12.107 -2.006 1.00 79.56 70 PHE A O 1
ATOM 507 N N . GLY A 1 71 ? -1.695 10.651 -1.406 1.00 68.56 71 GLY A N 1
ATOM 508 C CA . GLY A 1 71 ? -2.770 11.194 -2.232 1.00 68.56 71 GLY A CA 1
ATOM 509 C C . GLY A 1 71 ? -3.510 12.344 -1.539 1.00 68.56 71 GLY A C 1
ATOM 510 O O . GLY A 1 71 ? -3.459 12.475 -0.322 1.00 68.56 71 GLY A O 1
ATOM 511 N N . GLY A 1 72 ? -4.189 13.184 -2.329 1.00 56.03 72 GLY A N 1
ATOM 512 C CA . GLY A 1 72 ? -5.062 14.253 -1.832 1.00 56.03 72 GLY A CA 1
ATOM 513 C C . GLY A 1 72 ? -5.198 15.431 -2.803 1.00 56.03 72 GLY A C 1
ATOM 514 O O . GLY A 1 72 ? -4.230 16.136 -3.079 1.00 56.03 72 GLY A O 1
ATOM 515 N N . GLY A 1 73 ? -6.413 15.652 -3.311 1.00 35.97 73 GLY A N 1
ATOM 516 C CA . GLY A 1 73 ? -6.865 16.889 -3.959 1.00 35.97 73 GLY A CA 1
ATOM 517 C C . GLY A 1 73 ? -8.024 17.491 -3.153 1.00 35.97 73 GLY A C 1
ATOM 518 O O . GLY A 1 73 ? -8.737 16.761 -2.478 1.00 35.97 73 GLY A O 1
ATOM 519 N N . GLN A 1 74 ? -8.175 18.818 -3.173 1.00 32.50 74 GLN A N 1
ATOM 520 C CA . GLN A 1 74 ? -8.985 19.598 -2.225 1.00 32.50 74 GLN A CA 1
ATOM 521 C C . GLN A 1 74 ? -10.472 19.191 -2.129 1.00 32.50 74 GLN A C 1
ATOM 523 O O . GLN A 1 74 ? -11.270 19.540 -2.995 1.00 32.50 74 GLN A O 1
ATOM 528 N N . SER A 1 75 ? -10.880 18.623 -0.996 1.00 25.25 75 SER A N 1
ATOM 529 C CA . SER A 1 75 ? -12.213 18.863 -0.433 1.00 25.25 75 SER A CA 1
ATOM 530 C C . SER A 1 75 ? -12.124 18.926 1.087 1.00 25.25 75 SER A C 1
ATOM 532 O O . SER A 1 75 ? -11.800 17.957 1.766 1.00 25.25 75 SER A O 1
ATOM 534 N N . SER A 1 76 ? -12.363 20.128 1.604 1.00 26.05 76 SER A N 1
ATOM 535 C CA . SER A 1 76 ? -12.510 20.440 3.018 1.00 26.05 76 SER A CA 1
ATOM 536 C C . SER A 1 76 ? -13.733 19.728 3.603 1.00 26.05 76 SER A C 1
ATOM 538 O O . SER A 1 76 ? -14.752 19.604 2.927 1.00 26.05 76 SER A O 1
ATOM 540 N N . HIS A 1 77 ? -13.631 19.361 4.886 1.00 20.25 77 HIS A N 1
ATOM 541 C CA . HIS A 1 77 ? -14.652 18.744 5.757 1.00 20.25 77 HIS A CA 1
ATOM 542 C C . HIS A 1 77 ? -14.587 17.225 5.979 1.00 20.25 77 HIS A C 1
ATOM 544 O O . HIS A 1 77 ? -15.609 16.601 6.212 1.00 20.25 77 HIS A O 1
ATOM 550 N N . SER A 1 78 ? -13.389 16.651 6.048 1.00 19.34 78 SER A N 1
ATOM 551 C CA . SER A 1 78 ? -13.043 15.560 6.976 1.00 19.34 78 SER A CA 1
ATOM 552 C C . SER A 1 78 ? -11.575 15.231 6.754 1.00 19.34 78 SER A C 1
ATOM 554 O O . SER A 1 78 ? -11.139 15.008 5.633 1.00 19.34 78 SER A O 1
ATOM 556 N N . TRP A 1 79 ?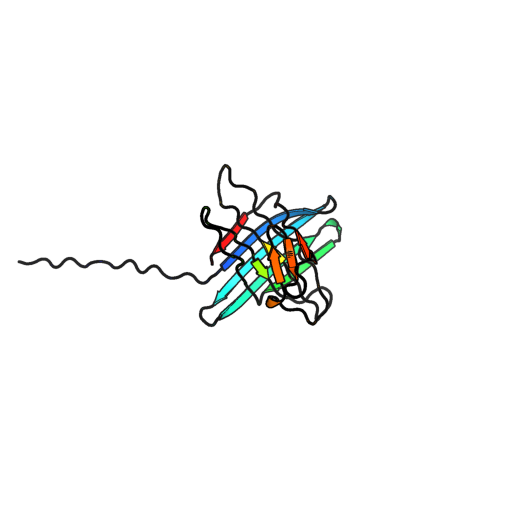 -10.774 15.286 7.807 1.00 21.69 79 TRP A N 1
ATOM 557 C CA . TRP A 1 79 ? -9.360 14.942 7.724 1.00 21.69 79 TRP A CA 1
ATOM 558 C C . TRP A 1 79 ? -9.226 13.444 7.392 1.00 21.69 79 TRP A C 1
ATOM 560 O O . TRP A 1 79 ? -9.799 12.644 8.126 1.00 21.69 79 TRP A O 1
ATOM 570 N N . ARG A 1 80 ? -8.412 13.125 6.367 1.00 24.66 80 ARG A N 1
ATOM 571 C CA . ARG A 1 80 ? -7.842 11.812 5.960 1.00 24.66 80 ARG A CA 1
ATOM 572 C C . ARG A 1 80 ? -8.463 11.151 4.720 1.00 24.66 80 ARG A C 1
ATOM 574 O O . ARG A 1 80 ? -9.118 10.128 4.829 1.00 24.66 80 ARG A O 1
ATOM 581 N N . ASP A 1 81 ? -8.086 11.650 3.544 1.00 25.70 81 ASP A N 1
ATOM 582 C CA . ASP A 1 81 ? -7.956 10.807 2.346 1.00 25.70 81 ASP A CA 1
ATOM 583 C C . ASP A 1 81 ? -6.488 10.349 2.266 1.00 25.70 81 ASP A C 1
ATOM 585 O O . ASP A 1 81 ? -5.640 10.982 1.639 1.00 25.70 81 ASP A O 1
ATOM 589 N N . ASN A 1 82 ? -6.151 9.280 2.987 1.00 31.41 82 ASN A N 1
ATOM 590 C CA . ASN A 1 82 ? -4.777 8.812 3.203 1.00 31.41 82 ASN A CA 1
ATOM 591 C C . ASN A 1 82 ? -4.359 7.743 2.179 1.00 31.41 82 ASN A C 1
ATOM 593 O O . ASN A 1 82 ? -4.050 6.616 2.552 1.00 31.41 82 ASN A O 1
ATOM 597 N N . HIS A 1 83 ? -4.359 8.079 0.890 1.00 31.52 83 HIS A N 1
ATOM 598 C CA . HIS A 1 83 ? -4.067 7.107 -0.165 1.00 31.52 83 HIS A CA 1
ATOM 599 C C . HIS A 1 83 ? -2.557 6.970 -0.456 1.00 31.52 83 HIS A C 1
ATOM 601 O O . HIS A 1 83 ? -1.918 7.975 -0.760 1.00 31.52 83 HIS A O 1
ATOM 607 N N . GLU A 1 84 ? -1.985 5.757 -0.430 1.00 42.28 84 GLU A N 1
ATOM 608 C CA . GLU A 1 84 ? -0.537 5.526 -0.675 1.00 42.28 84 GLU A CA 1
ATOM 609 C C . GLU A 1 84 ? -0.217 4.855 -2.022 1.00 42.28 84 GLU A C 1
ATOM 611 O O . GLU A 1 84 ? -1.021 4.100 -2.539 1.00 42.28 84 GLU A O 1
ATOM 616 N N . VAL A 1 85 ? 0.962 5.078 -2.605 1.00 42.09 85 VAL A N 1
ATOM 617 C CA . VAL A 1 85 ? 1.482 4.312 -3.753 1.00 42.09 85 VAL A CA 1
ATOM 618 C C . VAL A 1 85 ? 2.902 3.858 -3.418 1.00 42.09 85 VAL A C 1
ATOM 620 O O . VAL A 1 85 ? 3.751 4.708 -3.163 1.00 42.09 85 VAL A O 1
ATOM 623 N N . VAL A 1 86 ? 3.157 2.549 -3.410 1.00 44.12 86 VAL A N 1
ATOM 624 C CA . VAL A 1 86 ? 4.433 1.957 -2.964 1.00 44.12 86 VAL A CA 1
ATOM 625 C C . VAL A 1 86 ? 5.117 1.139 -4.064 1.00 44.12 86 VAL A C 1
ATOM 627 O O . VAL A 1 86 ? 4.442 0.312 -4.661 1.00 44.12 86 VAL A O 1
ATOM 630 N N . GLU A 1 87 ? 6.429 1.338 -4.276 1.00 51.72 87 GLU A N 1
ATOM 631 C CA . GLU A 1 87 ? 7.279 0.781 -5.360 1.00 51.72 87 GLU A CA 1
ATOM 632 C C . GLU A 1 87 ? 8.400 -0.194 -4.918 1.00 51.72 87 GLU A C 1
ATOM 634 O O . GLU A 1 87 ? 8.369 -0.568 -3.753 1.00 51.72 87 GLU A O 1
ATOM 639 N N . PRO A 1 88 ? 9.221 -0.806 -5.815 1.00 42.81 88 PRO A N 1
ATOM 640 C CA . PRO A 1 88 ? 9.356 -2.259 -5.853 1.00 42.81 88 PRO A CA 1
ATOM 641 C C . PRO A 1 88 ? 10.545 -2.892 -5.130 1.00 42.81 88 PRO A C 1
ATOM 643 O O . PRO A 1 88 ? 11.700 -2.494 -5.233 1.00 42.81 88 PRO A O 1
ATOM 646 N N . GLY A 1 89 ? 10.255 -4.075 -4.606 1.00 38.53 89 GLY A N 1
ATOM 647 C CA . GLY A 1 89 ? 11.212 -5.103 -4.251 1.00 38.53 89 GLY A CA 1
ATOM 648 C C . GLY A 1 89 ? 11.174 -6.289 -5.194 1.00 38.53 89 GLY A C 1
ATOM 649 O O . GLY A 1 89 ? 10.174 -6.582 -5.852 1.00 38.53 89 GLY A O 1
ATOM 650 N N . THR A 1 90 ? 12.301 -6.987 -5.234 1.00 40.19 90 THR A N 1
ATOM 651 C CA . THR A 1 90 ? 12.579 -8.153 -6.066 1.00 40.19 90 THR A CA 1
ATOM 652 C C . THR A 1 90 ? 11.492 -9.222 -5.951 1.00 40.19 90 THR A C 1
ATOM 654 O O . THR A 1 90 ? 11.414 -10.016 -5.018 1.00 40.19 90 THR A O 1
ATOM 657 N N . HIS A 1 91 ? 10.635 -9.252 -6.967 1.00 41.56 91 HIS A N 1
ATOM 658 C CA . HIS A 1 91 ? 9.629 -10.280 -7.160 1.00 41.56 91 HIS A CA 1
ATOM 659 C C . HIS A 1 91 ? 10.232 -11.668 -7.409 1.00 41.56 91 HIS A C 1
ATOM 661 O O . HIS A 1 91 ? 11.389 -11.833 -7.788 1.00 41.56 91 HIS A O 1
ATOM 667 N N . ARG A 1 92 ? 9.327 -12.655 -7.400 1.00 44.41 92 ARG A N 1
ATOM 668 C CA . ARG A 1 92 ? 9.424 -13.965 -8.074 1.00 44.41 92 ARG A CA 1
ATOM 669 C C . ARG A 1 92 ? 10.008 -13.900 -9.505 1.00 44.41 92 ARG A C 1
ATOM 671 O O . ARG A 1 92 ? 10.472 -14.916 -10.004 1.00 44.41 92 ARG A O 1
ATOM 678 N N . THR A 1 93 ? 9.962 -12.727 -10.150 1.00 48.22 93 THR A N 1
ATOM 679 C CA . THR A 1 93 ? 10.590 -12.422 -11.443 1.00 48.22 93 THR A CA 1
ATOM 680 C C . THR A 1 93 ? 11.451 -11.159 -11.294 1.00 48.22 93 THR A C 1
ATOM 682 O O . THR A 1 93 ? 10.885 -10.081 -11.088 1.00 48.22 93 THR A O 1
ATOM 685 N N . PRO A 1 94 ? 12.788 -11.257 -11.387 1.00 55.91 94 PRO A N 1
ATOM 686 C CA . PRO A 1 94 ? 13.674 -10.096 -11.344 1.00 55.91 94 PRO A CA 1
ATOM 687 C C . PRO A 1 94 ? 13.263 -9.011 -12.354 1.00 55.91 94 PRO A C 1
ATOM 689 O O . PRO A 1 94 ? 12.900 -9.323 -13.487 1.00 55.91 94 PRO A O 1
ATOM 692 N N . GLY A 1 95 ? 13.317 -7.742 -11.940 1.00 58.50 95 GLY A N 1
ATOM 693 C CA . GLY A 1 95 ? 13.050 -6.584 -12.804 1.00 58.50 95 GLY A CA 1
ATOM 694 C C . GLY A 1 95 ? 11.582 -6.161 -12.940 1.00 58.50 95 GLY A C 1
ATOM 695 O O . GLY A 1 95 ? 11.300 -5.243 -13.703 1.00 58.50 95 GLY A O 1
ATOM 696 N N . ARG A 1 96 ? 10.642 -6.796 -12.229 1.00 67.00 96 ARG A N 1
ATOM 697 C CA . ARG A 1 96 ? 9.246 -6.329 -12.153 1.00 67.00 96 ARG A CA 1
ATOM 698 C C . ARG A 1 96 ? 9.053 -5.340 -11.017 1.00 67.00 96 ARG A C 1
ATOM 700 O O . ARG A 1 96 ? 9.782 -5.398 -10.030 1.00 67.00 96 ARG A O 1
ATOM 707 N N . ILE A 1 97 ? 8.028 -4.503 -11.143 1.00 69.38 97 ILE A N 1
ATOM 708 C CA . ILE A 1 97 ? 7.661 -3.545 -10.105 1.00 69.38 97 ILE A CA 1
ATOM 709 C C . ILE A 1 97 ? 6.365 -3.946 -9.386 1.00 69.38 97 ILE A C 1
ATOM 711 O O . ILE A 1 97 ? 5.513 -4.574 -10.004 1.00 69.38 97 ILE A O 1
ATOM 715 N N . SER A 1 98 ? 6.170 -3.550 -8.131 1.00 75.56 98 SER A N 1
ATOM 716 C CA . SER A 1 98 ? 4.885 -3.647 -7.430 1.00 75.56 98 SER A CA 1
ATOM 717 C C . SER A 1 98 ? 4.342 -2.271 -7.169 1.00 75.56 98 SER A C 1
ATOM 719 O O . SER A 1 98 ? 5.119 -1.394 -6.830 1.00 75.56 98 SER A O 1
ATOM 721 N N . 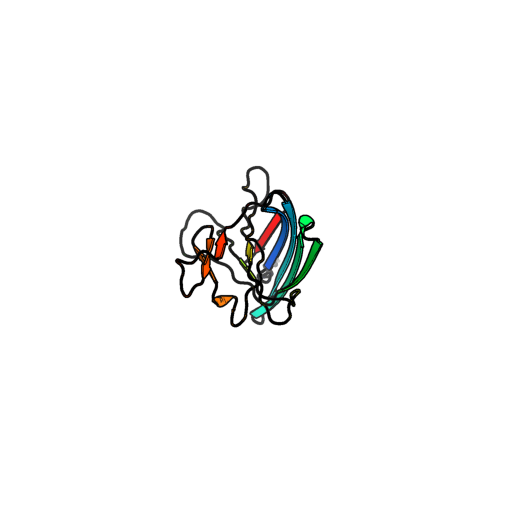VAL A 1 99 ? 3.023 -2.115 -7.281 1.00 78.38 99 VAL A N 1
ATOM 722 C CA . VAL A 1 99 ? 2.344 -0.897 -6.841 1.00 78.38 99 VAL A CA 1
ATOM 723 C C . VAL A 1 99 ? 1.101 -1.236 -6.054 1.00 78.38 99 VAL A C 1
ATOM 725 O O . VAL A 1 99 ? 0.211 -1.921 -6.565 1.00 78.38 99 VAL A O 1
ATOM 728 N N . PHE A 1 100 ? 1.024 -0.731 -4.828 1.00 85.38 100 PHE A N 1
ATOM 729 C CA . PHE A 1 100 ? -0.162 -0.847 -3.991 1.00 85.38 100 PHE A CA 1
ATOM 730 C C . PHE A 1 100 ? -0.466 0.449 -3.271 1.00 85.38 100 PHE A C 1
ATOM 732 O O . PHE A 1 100 ? 0.415 1.290 -3.118 1.00 85.38 100 PHE A O 1
ATOM 739 N N . GLY A 1 101 ? -1.707 0.560 -2.813 1.00 86.88 101 GLY A N 1
ATOM 740 C CA . GLY A 1 101 ? -2.100 1.640 -1.939 1.00 86.88 101 GLY A CA 1
ATOM 741 C C . GLY A 1 101 ? -3.000 1.232 -0.811 1.00 86.88 101 GLY A C 1
ATOM 742 O O . GLY A 1 101 ? -3.706 0.229 -0.901 1.00 86.88 101 GLY A O 1
ATOM 743 N N . VAL A 1 102 ? -2.940 2.032 0.240 1.00 89.31 102 VAL A N 1
ATOM 744 C CA . VAL A 1 102 ? -3.696 1.867 1.474 1.00 89.31 102 VAL A CA 1
ATOM 745 C C . VAL A 1 102 ? -4.562 3.085 1.741 1.00 89.31 102 VAL A C 1
ATOM 747 O O . VAL A 1 102 ? -4.316 4.131 1.158 1.00 89.31 102 VAL A O 1
ATOM 750 N N . GLU A 1 103 ? -5.550 2.929 2.613 1.00 88.75 103 GLU A N 1
ATOM 751 C CA . GLU A 1 103 ? -6.386 3.988 3.176 1.00 88.75 103 GLU A CA 1
ATOM 752 C C . GLU A 1 103 ? -6.551 3.698 4.674 1.00 88.75 103 GLU A C 1
ATOM 754 O O . GLU A 1 103 ? -7.043 2.628 5.043 1.00 88.75 103 GLU A O 1
ATOM 759 N N . ASP A 1 104 ? -6.091 4.628 5.513 1.00 89.69 104 ASP A N 1
ATOM 760 C CA . ASP A 1 104 ? -6.285 4.630 6.972 1.00 89.69 104 ASP A CA 1
ATOM 761 C C . ASP A 1 104 ? -7.582 5.381 7.290 1.00 89.69 104 ASP A C 1
ATOM 763 O O . ASP A 1 104 ? -7.652 6.604 7.125 1.00 89.69 104 ASP A O 1
ATOM 767 N N . ASN A 1 105 ? -8.588 4.630 7.738 1.00 89.62 105 ASN A N 1
ATOM 768 C CA . ASN A 1 105 ? -9.941 5.089 8.047 1.00 89.62 105 ASN A CA 1
ATOM 769 C C . ASN A 1 105 ? -10.131 5.432 9.534 1.00 89.62 105 ASN A C 1
ATOM 771 O O . ASN A 1 105 ? -11.260 5.619 10.005 1.00 89.62 105 ASN A O 1
ATOM 775 N N . GLY A 1 106 ? -9.025 5.576 10.269 1.00 85.62 106 GLY A N 1
ATOM 776 C CA . GLY A 1 106 ? -9.001 5.933 11.676 1.00 85.62 106 GLY A CA 1
ATOM 777 C C . GLY A 1 106 ? -9.203 4.743 12.611 1.00 85.62 106 GLY A C 1
ATOM 778 O O . GLY A 1 106 ? -9.626 3.656 12.238 1.00 85.62 106 GLY A O 1
ATOM 779 N N . GLU A 1 107 ? -8.940 4.980 13.893 1.00 83.12 107 GLU A N 1
ATOM 780 C CA . GLU A 1 107 ? -8.888 3.931 14.913 1.00 83.12 107 GLU A CA 1
ATOM 781 C C . GLU A 1 107 ? -10.088 4.000 15.867 1.00 83.12 107 GLU A C 1
ATOM 783 O O . GLU A 1 107 ? -10.549 5.085 16.229 1.00 83.12 107 GLU A O 1
ATOM 788 N N . GLY A 1 108 ? -10.551 2.840 16.342 1.00 76.44 108 GLY A N 1
ATOM 789 C CA . GLY A 1 108 ? -11.537 2.738 17.422 1.00 76.44 108 GLY A CA 1
ATOM 790 C C . GLY A 1 108 ? -12.941 2.283 17.013 1.00 76.44 108 GLY A C 1
ATOM 791 O O . GLY A 1 108 ? -13.220 1.867 15.890 1.00 76.44 108 GLY A O 1
ATOM 792 N N . LYS A 1 109 ? -13.852 2.295 17.995 1.00 70.50 109 LYS A N 1
ATOM 793 C CA . LYS A 1 109 ? -15.216 1.778 17.839 1.00 70.50 109 LYS A CA 1
ATOM 794 C C . LYS A 1 109 ? -16.026 2.694 16.918 1.00 70.50 109 LYS A C 1
ATOM 796 O O . LYS A 1 109 ? -16.357 3.808 17.305 1.00 70.50 109 LYS A O 1
ATOM 801 N N . GLY A 1 110 ? -16.408 2.176 15.754 1.00 76.62 110 GLY A N 1
ATOM 802 C CA . GLY A 1 110 ? -17.226 2.891 14.772 1.00 76.62 110 GLY A CA 1
ATOM 803 C C . GLY A 1 110 ? -16.445 3.432 13.576 1.00 76.62 110 GLY A C 1
ATOM 804 O O . GLY A 1 110 ? -17.080 3.902 12.637 1.00 76.62 110 GLY A O 1
ATOM 805 N N . SER A 1 111 ? -15.112 3.324 13.574 1.00 84.69 111 SER A N 1
ATOM 806 C CA . SER A 1 111 ? -14.316 3.573 12.372 1.00 84.69 111 SER A CA 1
ATOM 807 C C . SER A 1 111 ? -14.625 2.524 11.307 1.00 84.69 111 SER A C 1
ATOM 809 O O . SER A 1 111 ? -14.831 1.344 11.615 1.00 84.69 111 SER A O 1
ATOM 811 N N . SER A 1 112 ? -14.668 2.963 10.049 1.00 89.81 112 SER A N 1
ATOM 812 C CA . SER A 1 112 ? -14.689 2.037 8.918 1.00 89.81 112 SER A CA 1
ATOM 813 C C . SER A 1 112 ? -13.392 1.234 8.902 1.00 89.81 112 SER A C 1
ATOM 815 O O . SER A 1 112 ? -12.367 1.693 9.398 1.00 89.81 112 SER A O 1
ATOM 817 N N . ALA A 1 113 ? -13.426 0.032 8.334 1.00 91.25 113 ALA A N 1
ATOM 818 C CA . ALA A 1 113 ? -12.207 -0.746 8.170 1.00 91.25 113 ALA A CA 1
ATOM 819 C C . ALA A 1 113 ? -11.220 -0.010 7.255 1.00 91.25 113 ALA A C 1
ATOM 821 O O . ALA A 1 113 ? -11.618 0.534 6.219 1.00 91.25 113 ALA A O 1
ATOM 822 N N . ASP A 1 114 ? -9.936 -0.066 7.597 1.00 91.75 114 ASP A N 1
ATOM 823 C CA . ASP A 1 114 ? -8.868 0.347 6.694 1.00 91.75 114 ASP A CA 1
ATOM 824 C C . ASP A 1 114 ? -8.927 -0.454 5.397 1.00 91.75 114 ASP A C 1
ATOM 826 O O . ASP A 1 114 ? -9.479 -1.562 5.325 1.00 91.75 114 ASP A O 1
ATOM 830 N N . ARG A 1 115 ? -8.359 0.103 4.335 1.00 91.62 115 ARG A N 1
ATOM 831 C CA . ARG A 1 115 ? -8.437 -0.517 3.015 1.00 91.62 115 ARG A CA 1
ATOM 832 C C . ARG A 1 115 ? -7.071 -0.611 2.384 1.00 91.62 115 ARG A C 1
ATOM 834 O O . ARG A 1 115 ? -6.170 0.169 2.661 1.00 91.62 115 ARG A O 1
ATOM 841 N N . ILE A 1 116 ? -6.935 -1.584 1.498 1.00 89.12 116 ILE A N 1
ATOM 842 C CA . ILE A 1 116 ? -5.741 -1.774 0.686 1.00 89.12 116 ILE A CA 1
ATOM 843 C C . ILE A 1 116 ? -6.142 -2.239 -0.711 1.00 89.12 116 ILE A C 1
ATOM 845 O O . ILE A 1 116 ? -7.145 -2.936 -0.897 1.00 89.12 116 ILE A O 1
ATOM 849 N N . THR A 1 117 ? -5.367 -1.880 -1.725 1.00 86.12 117 THR A N 1
ATOM 850 C CA . THR A 1 117 ? -5.448 -2.541 -3.027 1.00 86.12 117 THR A CA 1
ATOM 851 C C . THR A 1 117 ? -4.822 -3.937 -2.946 1.00 86.12 117 THR A C 1
ATOM 853 O O . THR A 1 117 ? -4.014 -4.245 -2.079 1.00 86.12 117 THR A O 1
ATOM 856 N N . THR A 1 118 ? -5.088 -4.821 -3.905 1.00 82.06 118 THR A N 1
ATOM 857 C CA . THR A 1 118 ? -4.159 -5.957 -4.081 1.00 82.06 118 THR A CA 1
ATOM 858 C C . THR A 1 118 ? -2.757 -5.438 -4.442 1.00 82.06 118 THR A C 1
ATOM 860 O O . THR A 1 118 ? -2.654 -4.326 -4.962 1.00 82.06 118 THR A O 1
ATOM 863 N N . ILE A 1 119 ? -1.719 -6.258 -4.260 1.00 73.94 119 ILE A N 1
ATOM 864 C CA . ILE A 1 119 ? -0.319 -5.936 -4.594 1.00 73.94 119 ILE A CA 1
ATOM 865 C C . ILE A 1 119 ? 0.093 -6.738 -5.849 1.00 73.94 119 ILE A C 1
ATOM 867 O O . ILE A 1 119 ? 0.520 -7.888 -5.721 1.00 73.94 119 ILE A O 1
ATOM 871 N N . PRO A 1 120 ? -0.155 -6.225 -7.069 1.00 69.94 120 PRO A N 1
ATOM 872 C CA . PRO A 1 120 ? 0.249 -6.866 -8.322 1.00 69.94 120 PRO A CA 1
ATOM 873 C C . PRO A 1 120 ? 1.670 -6.493 -8.748 1.00 69.94 120 PRO A C 1
ATOM 875 O O . PRO A 1 120 ? 2.196 -5.465 -8.337 1.00 69.94 120 PRO A O 1
ATOM 878 N N . ASP A 1 121 ? 2.224 -7.287 -9.661 1.00 68.38 121 ASP A N 1
ATOM 879 C CA . ASP A 1 121 ? 3.497 -7.042 -10.327 1.00 68.38 121 ASP A CA 1
ATOM 880 C C . ASP A 1 121 ? 3.307 -6.493 -11.758 1.00 68.38 121 ASP A C 1
ATOM 882 O O . ASP A 1 121 ? 2.555 -7.054 -12.557 1.00 68.38 121 ASP A O 1
ATOM 886 N N . TYR A 1 122 ? 4.036 -5.446 -12.148 1.00 68.19 122 TYR A N 1
ATOM 887 C CA . TYR A 1 122 ? 4.037 -4.874 -13.503 1.00 68.19 122 TYR A CA 1
ATOM 888 C C . TYR A 1 122 ? 5.384 -5.063 -14.199 1.00 68.19 122 TYR A C 1
ATOM 890 O O . TYR A 1 122 ? 6.434 -5.136 -13.559 1.00 68.19 122 TYR A O 1
ATOM 898 N N . ALA A 1 123 ? 5.346 -5.139 -15.531 1.00 67.38 123 ALA A N 1
ATOM 899 C CA . ALA A 1 123 ? 6.550 -5.096 -16.348 1.00 67.38 123 ALA A CA 1
ATOM 900 C C . ALA A 1 123 ? 7.101 -3.657 -16.408 1.00 67.38 123 ALA A C 1
ATOM 902 O O . ALA A 1 123 ? 6.306 -2.716 -16.493 1.00 67.38 123 ALA A O 1
ATOM 903 N N . PRO A 1 124 ? 8.430 -3.477 -16.394 1.00 64.69 124 PRO A N 1
ATOM 904 C CA . PRO A 1 124 ? 9.048 -2.174 -16.599 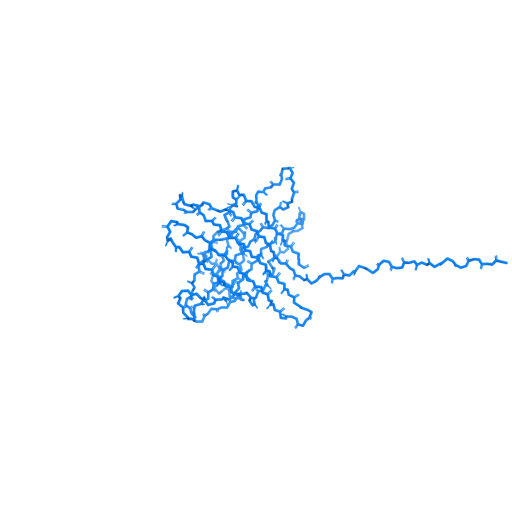1.00 64.69 124 PRO A CA 1
ATOM 905 C C . PRO A 1 124 ? 8.848 -1.683 -18.052 1.00 64.69 124 PRO A C 1
ATOM 907 O O . PRO A 1 124 ? 8.648 -2.506 -18.950 1.00 64.69 124 PRO A O 1
ATOM 910 N N . PRO A 1 125 ? 8.940 -0.364 -18.315 1.00 61.47 125 PRO A N 1
ATOM 911 C CA . PRO A 1 125 ? 9.170 0.707 -17.350 1.00 61.47 125 PRO A CA 1
ATOM 912 C C . PRO A 1 125 ? 7.859 1.107 -16.667 1.00 61.47 125 PRO A C 1
ATOM 914 O O . PRO A 1 125 ? 6.884 1.462 -17.332 1.00 61.47 125 PRO A O 1
ATOM 917 N N . LYS A 1 126 ? 7.843 1.043 -15.337 1.00 65.75 126 LYS A N 1
ATOM 918 C CA . LYS A 1 126 ? 6.791 1.629 -14.518 1.00 65.75 126 LYS A CA 1
ATOM 919 C C . LYS A 1 126 ? 7.407 2.251 -13.266 1.00 65.75 126 LYS A C 1
ATOM 921 O O . LYS A 1 126 ? 8.429 1.749 -12.804 1.00 65.75 126 LYS A O 1
ATOM 926 N N . SER A 1 127 ? 6.818 3.355 -12.813 1.00 72.00 127 SER A N 1
ATOM 927 C CA . SER A 1 127 ? 7.244 4.118 -11.641 1.00 72.00 127 SER A CA 1
ATOM 928 C C . SER A 1 127 ? 6.066 4.519 -10.742 1.00 72.00 127 SER A C 1
ATOM 930 O O . SER A 1 127 ? 4.937 4.705 -11.206 1.00 72.00 127 SER A O 1
ATOM 932 N N . CYS A 1 128 ? 6.353 4.787 -9.471 1.00 73.06 128 CYS A N 1
ATOM 933 C CA . CYS A 1 128 ? 5.409 5.201 -8.432 1.00 73.06 128 CYS A CA 1
ATOM 934 C C . CYS A 1 128 ? 4.623 6.452 -8.842 1.00 73.06 128 CYS A C 1
ATOM 936 O O . CYS A 1 128 ? 3.437 6.624 -8.557 1.00 73.06 128 CYS A O 1
ATOM 938 N N . ASN A 1 129 ? 5.294 7.330 -9.585 1.00 76.00 129 ASN A N 1
ATOM 939 C CA . ASN A 1 129 ? 4.752 8.601 -10.036 1.00 76.00 129 ASN A CA 1
ATOM 940 C C . ASN A 1 129 ? 3.748 8.456 -11.187 1.00 76.00 129 ASN A C 1
ATOM 942 O O . ASN A 1 129 ? 3.011 9.399 -11.466 1.00 76.00 129 ASN A O 1
ATOM 946 N N . GLU A 1 130 ? 3.656 7.283 -11.816 1.00 78.00 130 GLU A N 1
ATOM 947 C CA . GLU A 1 130 ? 2.662 6.997 -12.852 1.00 78.00 130 GLU A CA 1
ATOM 948 C C . GLU A 1 130 ? 1.310 6.562 -12.286 1.00 78.00 130 GLU A C 1
ATOM 950 O O . GLU A 1 130 ? 0.417 6.231 -13.066 1.00 78.00 130 GLU A O 1
ATOM 955 N N . PHE A 1 131 ? 1.124 6.565 -10.963 1.00 79.56 131 PHE A N 1
ATOM 956 C CA . PHE A 1 131 ? -0.129 6.158 -10.337 1.00 79.56 131 PHE A CA 1
ATOM 957 C C . PHE A 1 131 ? -0.738 7.258 -9.463 1.00 79.56 131 PHE A C 1
ATOM 959 O O . PHE A 1 131 ? -0.063 8.106 -8.865 1.00 79.56 131 PHE A O 1
ATOM 966 N N . THR A 1 132 ? -2.065 7.249 -9.414 1.00 80.50 132 THR A N 1
ATOM 967 C CA . THR A 1 132 ? -2.872 8.161 -8.605 1.00 80.50 132 THR A CA 1
ATOM 968 C C . THR A 1 132 ? -4.153 7.481 -8.163 1.00 80.50 132 THR A C 1
ATOM 970 O O . THR A 1 132 ? -4.636 6.563 -8.826 1.00 80.50 132 THR A O 1
ATOM 973 N N . PHE A 1 133 ? -4.736 7.971 -7.077 1.00 79.81 133 PHE A N 1
ATOM 974 C CA . PHE A 1 133 ? -6.103 7.628 -6.723 1.00 79.81 133 PHE A CA 1
ATOM 975 C C . PHE A 1 133 ? -7.102 8.584 -7.361 1.00 79.81 133 PHE A C 1
ATOM 977 O O . PHE A 1 133 ? -6.831 9.775 -7.519 1.00 79.81 133 PHE A O 1
ATOM 984 N N . VAL A 1 134 ? -8.254 8.033 -7.734 1.00 81.38 134 VAL A N 1
ATOM 985 C CA . VAL A 1 134 ? -9.485 8.770 -8.036 1.00 81.38 134 VAL A CA 1
ATOM 986 C C . VAL A 1 134 ? -10.600 8.060 -7.277 1.00 81.38 134 VAL A C 1
ATOM 988 O O . VAL A 1 134 ? -10.978 6.937 -7.638 1.00 81.38 134 VAL A O 1
ATOM 991 N N . GLY A 1 135 ? -11.059 8.682 -6.188 1.00 82.81 135 GLY A N 1
ATOM 992 C CA . GLY A 1 135 ? -11.846 8.001 -5.158 1.00 82.81 135 GLY A CA 1
ATOM 993 C C . GLY A 1 135 ? -11.146 6.716 -4.704 1.00 82.81 135 GLY A C 1
ATOM 994 O O . GLY A 1 135 ? -9.927 6.668 -4.564 1.00 82.81 135 GLY A O 1
ATOM 995 N N . ASP A 1 136 ? -11.904 5.628 -4.635 1.00 84.00 136 ASP A N 1
ATOM 996 C CA . ASP A 1 136 ? -11.442 4.320 -4.151 1.00 84.00 136 ASP A CA 1
ATOM 997 C C . ASP A 1 136 ? -10.550 3.530 -5.123 1.00 84.00 136 ASP A C 1
ATOM 999 O O . ASP A 1 136 ? -10.264 2.350 -4.904 1.00 84.00 136 ASP A O 1
ATOM 1003 N N . THR A 1 137 ? -10.163 4.118 -6.254 1.00 82.69 137 THR A N 1
ATOM 1004 C CA . THR A 1 137 ? -9.487 3.388 -7.333 1.00 82.69 137 THR A CA 1
ATOM 1005 C C . THR A 1 137 ? -8.107 3.943 -7.624 1.00 82.69 137 THR A C 1
ATOM 1007 O O . THR A 1 137 ? -7.958 5.109 -7.984 1.00 82.69 137 THR A O 1
ATOM 1010 N N . LEU A 1 138 ? -7.108 3.068 -7.534 1.00 81.25 138 LEU A N 1
ATOM 1011 C CA . LEU A 1 138 ? -5.768 3.301 -8.045 1.00 81.25 138 LEU A CA 1
ATOM 1012 C C . LEU A 1 138 ? -5.816 3.226 -9.573 1.00 81.25 138 LEU A C 1
ATOM 1014 O O . LEU A 1 138 ? -6.337 2.262 -10.144 1.00 81.25 138 LEU A O 1
ATOM 1018 N N . ARG A 1 139 ? -5.284 4.244 -10.240 1.00 83.00 139 ARG A N 1
ATOM 1019 C CA . ARG A 1 139 ? -5.327 4.445 -11.692 1.00 83.00 139 ARG A CA 1
ATOM 1020 C C . ARG A 1 139 ? -3.967 4.888 -12.207 1.00 83.00 139 ARG A C 1
ATOM 1022 O O . ARG A 1 139 ? -3.152 5.414 -11.452 1.00 83.00 139 ARG A O 1
ATOM 1029 N N . GLN A 1 140 ? -3.741 4.700 -13.504 1.00 81.81 140 GLN A N 1
ATOM 1030 C CA . GLN A 1 140 ? -2.564 5.256 -14.169 1.00 81.81 140 GLN A CA 1
ATOM 1031 C C . GLN A 1 140 ? -2.757 6.755 -14.404 1.00 81.81 140 GLN A C 1
ATOM 1033 O O . GLN A 1 140 ? -3.788 7.175 -14.922 1.00 81.81 140 GLN A O 1
ATOM 1038 N N . LEU A 1 141 ? -1.753 7.563 -14.080 1.00 81.25 141 LEU A N 1
ATOM 1039 C CA . LEU A 1 141 ? -1.783 9.013 -14.242 1.00 81.25 141 LEU A CA 1
ATOM 1040 C C . LEU A 1 141 ? -1.925 9.418 -15.717 1.00 81.25 141 LEU A C 1
ATOM 1042 O O . LEU A 1 141 ? -2.693 10.320 -16.034 1.00 81.25 141 LEU A O 1
ATOM 1046 N N . ALA A 1 142 ? -1.231 8.719 -16.621 1.00 84.56 142 ALA A N 1
ATOM 1047 C CA . ALA A 1 142 ? -1.279 8.988 -18.060 1.00 84.56 142 ALA A CA 1
ATOM 1048 C C . ALA A 1 142 ? -2.631 8.632 -18.707 1.00 84.56 142 ALA A C 1
ATOM 1050 O O . ALA A 1 142 ? -2.961 9.144 -19.773 1.00 84.56 142 ALA A O 1
ATOM 1051 N N . ASN A 1 143 ? -3.413 7.750 -18.077 1.00 82.75 143 ASN A N 1
ATOM 1052 C CA . ASN A 1 143 ? -4.758 7.403 -18.522 1.00 82.75 143 ASN A CA 1
ATOM 1053 C C . ASN A 1 143 ? -5.645 7.068 -17.311 1.00 82.75 143 ASN A C 1
ATOM 1055 O O . ASN A 1 143 ? -5.839 5.889 -16.990 1.00 82.75 143 ASN A O 1
ATOM 1059 N N . PRO A 1 144 ? -6.208 8.091 -16.640 1.00 75.62 144 PRO A N 1
ATOM 1060 C CA . PRO A 1 144 ? -6.991 7.893 -15.427 1.00 75.62 144 PRO A CA 1
ATOM 1061 C C . PRO A 1 144 ? -8.258 7.066 -15.648 1.00 75.62 144 PRO A C 1
ATOM 1063 O O . PRO A 1 144 ? -8.817 6.556 -14.686 1.00 75.62 144 PRO A O 1
ATOM 1066 N N . SER A 1 145 ? -8.723 6.867 -16.885 1.00 81.94 145 SER A N 1
ATOM 1067 C CA . SER A 1 145 ? -9.849 5.968 -17.169 1.00 81.94 145 SER A CA 1
ATOM 1068 C C . SER A 1 145 ? -9.513 4.496 -16.896 1.00 81.94 145 SER A C 1
ATOM 1070 O O . SER A 1 145 ? -10.419 3.710 -16.621 1.00 81.94 145 SER A O 1
ATOM 1072 N N . VAL A 1 146 ? -8.228 4.122 -16.899 1.00 81.31 146 VAL A N 1
ATOM 1073 C CA . VAL A 1 146 ? -7.770 2.757 -16.613 1.00 81.31 146 VAL A CA 1
ATOM 1074 C C . VAL A 1 146 ? -7.690 2.534 -15.104 1.00 81.31 146 VAL A C 1
ATOM 1076 O O . VAL A 1 146 ? -6.752 2.979 -14.437 1.00 81.31 146 VAL A O 1
ATOM 1079 N N . VAL A 1 147 ? -8.670 1.803 -14.565 1.00 80.19 147 VAL A N 1
ATOM 1080 C CA . VAL A 1 147 ? -8.624 1.302 -13.186 1.00 80.19 147 VAL A CA 1
ATOM 1081 C C . VAL A 1 147 ? -7.573 0.211 -13.097 1.00 80.19 147 VAL A C 1
ATOM 1083 O O . VAL A 1 147 ? -7.682 -0.842 -13.723 1.00 80.19 147 VAL A O 1
ATOM 1086 N N . VAL A 1 148 ? -6.563 0.464 -12.280 1.00 80.31 14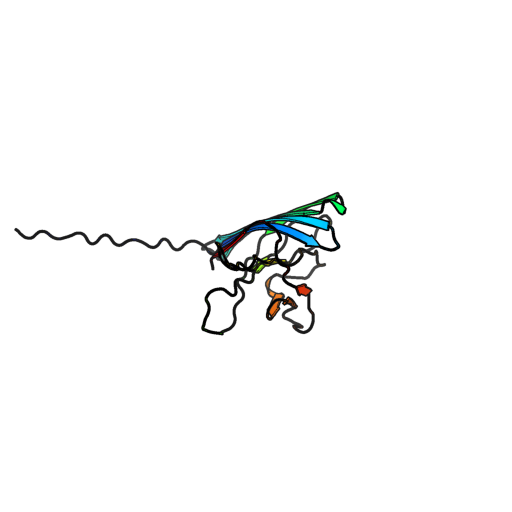8 VAL A N 1
ATOM 1087 C CA . VAL A 1 148 ? -5.512 -0.495 -11.987 1.00 80.31 148 VAL A CA 1
ATOM 1088 C C . VAL A 1 148 ? -6.001 -1.446 -10.905 1.00 80.31 148 VAL A C 1
ATOM 1090 O O . VAL A 1 148 ? -6.011 -2.658 -11.115 1.00 80.31 148 VAL A O 1
ATOM 1093 N N . ARG A 1 149 ? -6.457 -0.908 -9.769 1.00 83.19 149 ARG A N 1
ATOM 1094 C CA . ARG A 1 149 ? -7.039 -1.662 -8.650 1.00 83.19 149 ARG A CA 1
ATOM 1095 C C . ARG A 1 149 ? -8.015 -0.795 -7.862 1.00 83.19 149 ARG A C 1
ATOM 1097 O O . ARG A 1 149 ? -7.943 0.427 -7.916 1.00 83.19 149 ARG A O 1
ATOM 1104 N N . ALA A 1 150 ? -8.897 -1.442 -7.110 1.00 87.25 150 ALA A N 1
ATOM 1105 C CA . ALA A 1 150 ? -9.776 -0.790 -6.148 1.00 87.25 150 ALA A CA 1
ATOM 1106 C C . ALA A 1 150 ? -9.326 -1.097 -4.715 1.00 87.25 150 ALA A C 1
ATOM 1108 O O . ALA A 1 150 ? -8.786 -2.176 -4.444 1.00 87.25 150 ALA A O 1
ATOM 1109 N N . LEU A 1 151 ? -9.571 -0.153 -3.811 1.00 88.19 151 LEU A N 1
ATOM 1110 C CA . LEU A 1 151 ? -9.402 -0.325 -2.377 1.00 88.19 151 LEU A CA 1
ATOM 1111 C C . LEU A 1 151 ? -10.425 -1.325 -1.854 1.00 88.19 151 LEU A C 1
ATOM 1113 O O . LEU A 1 151 ? -11.636 -1.173 -2.031 1.00 88.19 151 LEU A O 1
ATOM 1117 N N . THR A 1 152 ? -9.915 -2.352 -1.188 1.00 90.88 152 THR A N 1
ATOM 1118 C CA . THR A 1 152 ? -10.706 -3.406 -0.562 1.00 90.88 152 THR A CA 1
ATOM 1119 C C . THR A 1 152 ? -10.557 -3.297 0.952 1.00 90.88 152 THR A C 1
ATOM 1121 O O . THR A 1 152 ? -9.421 -3.197 1.421 1.00 90.88 152 THR A O 1
ATOM 1124 N N . PRO A 1 153 ? -11.660 -3.328 1.719 1.00 93.19 153 PRO A N 1
ATOM 1125 C CA . PRO A 1 153 ? -11.593 -3.359 3.174 1.00 93.19 153 PRO A CA 1
ATOM 1126 C C . PRO A 1 153 ? -10.789 -4.553 3.678 1.00 93.19 153 PRO A C 1
ATOM 1128 O O . PRO A 1 153 ? -10.969 -5.680 3.202 1.00 93.19 153 PRO A O 1
ATOM 1131 N N . ILE A 1 154 ? -9.926 -4.315 4.660 1.00 93.62 154 ILE A N 1
ATOM 1132 C CA . ILE A 1 154 ? -9.299 -5.401 5.404 1.00 93.62 154 ILE A CA 1
ATOM 1133 C C . ILE A 1 154 ? -10.318 -5.988 6.381 1.00 93.62 154 ILE A C 1
ATOM 1135 O O . ILE A 1 154 ? -11.123 -5.280 6.979 1.00 93.62 154 ILE A O 1
ATOM 1139 N N . THR A 1 155 ? -10.305 -7.304 6.552 1.00 94.62 155 THR A N 1
ATOM 1140 C CA . THR A 1 155 ? -11.224 -7.994 7.468 1.00 94.62 155 THR A CA 1
ATOM 1141 C C . THR A 1 155 ? -10.701 -8.040 8.901 1.00 94.62 155 THR A C 1
ATOM 1143 O O . THR A 1 155 ? -11.446 -8.376 9.815 1.00 94.62 155 THR A O 1
ATOM 1146 N N . ALA A 1 156 ? -9.407 -7.777 9.091 1.00 93.12 156 ALA A N 1
ATOM 1147 C CA . ALA A 1 156 ? -8.740 -7.639 10.381 1.00 93.12 156 ALA A CA 1
ATOM 1148 C C . ALA A 1 156 ? -7.375 -6.974 10.174 1.00 93.12 156 ALA A C 1
ATOM 1150 O O . ALA A 1 156 ? -6.785 -7.130 9.103 1.00 93.12 156 ALA A O 1
ATOM 1151 N N . GLY A 1 157 ? -6.859 -6.321 11.212 1.00 93.88 157 GLY A N 1
ATOM 1152 C CA . GLY A 1 157 ? -5.599 -5.582 11.179 1.00 93.88 157 GLY A CA 1
ATOM 1153 C C . GLY A 1 157 ? -5.824 -4.080 11.295 1.00 93.88 157 GLY A C 1
ATOM 1154 O O . GLY A 1 157 ? -6.938 -3.650 11.587 1.00 93.88 157 GLY A O 1
ATOM 1155 N N . ASN A 1 158 ? -4.755 -3.318 11.097 1.00 92.81 158 ASN A N 1
ATOM 1156 C CA . ASN A 1 158 ? -4.773 -1.865 11.174 1.00 92.81 158 ASN A CA 1
ATOM 1157 C C . ASN A 1 158 ? -3.672 -1.258 10.294 1.00 92.81 158 ASN A C 1
ATOM 1159 O O . ASN A 1 158 ? -2.596 -1.847 10.113 1.00 92.81 158 ASN A O 1
ATOM 1163 N N . ILE A 1 159 ? -3.947 -0.073 9.768 1.00 88.94 159 ILE A N 1
ATOM 1164 C CA . ILE A 1 159 ? -3.069 0.727 8.928 1.00 88.94 159 ILE A CA 1
ATOM 1165 C C . ILE A 1 159 ? -2.954 2.119 9.538 1.00 88.94 159 ILE A C 1
ATOM 1167 O O . ILE A 1 159 ? -3.922 2.720 9.978 1.00 88.94 159 ILE A O 1
ATOM 1171 N N . GLN A 1 160 ? -1.737 2.642 9.555 1.00 90.31 160 GLN A N 1
ATOM 1172 C CA . GLN A 1 160 ? -1.424 3.972 10.036 1.00 90.31 160 GLN A CA 1
ATOM 1173 C C . GLN A 1 160 ? -0.735 4.749 8.931 1.00 90.31 160 GLN A C 1
ATOM 1175 O O . GLN A 1 160 ? 0.320 4.339 8.452 1.00 90.31 160 GLN A O 1
ATOM 1180 N N . VAL A 1 161 ? -1.309 5.895 8.569 1.00 87.12 161 VAL A N 1
ATOM 1181 C CA . VAL A 1 161 ? -0.722 6.821 7.596 1.00 87.12 161 VAL A CA 1
ATOM 1182 C C . VAL A 1 161 ? -0.488 8.175 8.265 1.00 87.12 161 VAL A C 1
ATOM 1184 O O . VAL A 1 161 ? -1.364 8.732 8.940 1.00 87.12 161 VAL A O 1
ATOM 1187 N N . ARG A 1 162 ? 0.737 8.687 8.124 1.00 86.62 162 ARG A N 1
ATOM 1188 C CA . ARG A 1 162 ? 1.249 9.905 8.761 1.00 86.62 162 ARG A CA 1
ATOM 1189 C C . ARG A 1 162 ? 2.015 10.728 7.709 1.00 86.62 162 ARG A C 1
ATOM 1191 O O . ARG A 1 162 ? 3.185 10.431 7.488 1.00 86.62 162 ARG A O 1
ATOM 1198 N N . PRO A 1 163 ? 1.363 11.680 7.019 1.00 80.88 163 PRO A N 1
ATOM 1199 C CA . PRO A 1 163 ? 2.010 12.520 6.010 1.00 80.88 163 PRO A CA 1
ATOM 1200 C C . PRO A 1 163 ? 3.008 13.524 6.588 1.00 80.88 163 PRO A C 1
ATOM 1202 O O . PRO A 1 163 ? 2.899 13.851 7.793 1.00 80.88 163 PRO A O 1
#

Secondary structure (DSSP, 8-state):
--------------PPPEEEEEEEEEETTEEEEEEEEEEE-TTS-EEEEEEEEEGGGTEEEEEEE---EE------SSS----EEB-----SSTT-EE-B-EE---SSTTPPPPEE----EEPSS--GGGEEEETTEEEETTEEEEEEEE-EE-SEEEEEEE-

Solvent-accessible surface area (backbone atoms only — not comparable to full-atom values): 9371 Å² total; per-residue (Å²): 139,82,85,82,79,82,80,81,78,81,77,79,76,82,70,64,32,34,39,36,34,34,33,30,35,74,59,96,87,38,68,29,41,40,36,37,42,38,38,36,47,98,87,69,50,33,50,34,38,37,36,40,38,34,64,90,76,73,42,75,49,63,26,40,24,60,38,80,44,82,46,84,77,97,68,90,92,64,95,66,65,45,36,38,36,34,23,55,20,68,46,105,50,80,76,35,35,35,55,35,33,39,34,34,49,63,84,64,95,86,43,55,64,31,27,32,32,68,78,52,78,43,72,66,93,73,60,57,83,46,50,42,69,61,83,65,26,38,16,35,59,92,46,64,86,46,73,72,41,51,59,40,62,36,80,45,73,53,51,48,69,40,119